Protein AF-A0A820QTC3-F1 (afdb_monomer)

Solvent-accessible surface area (backbone atoms only — not comparable to full-atom values): 5188 Å² total; per-residue (Å²): 136,94,80,81,74,86,82,81,67,90,65,53,75,75,52,48,52,53,50,49,54,51,51,52,51,50,52,51,54,51,52,58,58,68,71,48,88,80,76,59,65,69,60,53,50,52,53,51,51,53,50,49,65,72,46,39,80,77,31,71,89,79,24,90,49,87,55,54,57,41,92,80,69,81,38,63,66,50,82,75,110

Foldseek 3Di:
DDDDDDPPDPDDPVRVVVVVVVVVVVVVVVVVVVPDDDDDPVVVVVVVVVVCVVCQCVDCVNHADVVGDCVVVVDCVVVVD

Structure (mmCIF, N/CA/C/O backbone):
data_AF-A0A820QTC3-F1
#
_entry.id   AF-A0A820QTC3-F1
#
loop_
_atom_site.group_PDB
_atom_site.id
_atom_site.type_symbol
_atom_site.label_atom_id
_atom_site.label_alt_id
_atom_site.label_comp_id
_atom_site.label_asym_id
_atom_site.label_entity_id
_atom_site.label_seq_id
_atom_site.pdbx_PDB_ins_code
_atom_site.Cartn_x
_atom_site.Cartn_y
_atom_site.Cartn_z
_atom_site.occupancy
_atom_site.B_iso_or_equiv
_atom_site.auth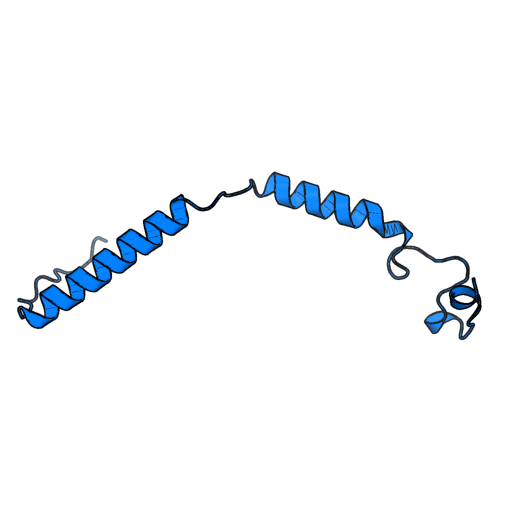_seq_id
_atom_site.auth_comp_id
_atom_site.auth_asym_id
_atom_site.auth_atom_id
_atom_site.pdbx_PDB_model_num
ATOM 1 N N . SER A 1 1 ? -22.292 27.010 19.923 1.00 40.78 1 SER A N 1
ATOM 2 C CA . SER A 1 1 ? -23.643 26.659 19.439 1.00 40.78 1 SER A CA 1
ATOM 3 C C . SER A 1 1 ? -23.913 25.202 19.783 1.00 40.78 1 SER A C 1
ATOM 5 O O . SER A 1 1 ? -23.642 24.309 18.995 1.00 40.78 1 SER A O 1
ATOM 7 N N . HIS A 1 2 ? -24.362 24.956 21.015 1.00 43.53 2 HIS A N 1
ATOM 8 C CA . HIS A 1 2 ? -24.783 23.633 21.467 1.00 43.53 2 HIS A CA 1
ATOM 9 C C . HIS A 1 2 ? -26.208 23.386 20.969 1.00 43.53 2 HIS A C 1
ATOM 11 O O . HIS A 1 2 ? -27.147 23.982 21.486 1.00 43.53 2 HIS A O 1
ATOM 17 N N . SER A 1 3 ? -26.374 22.539 19.957 1.00 49.06 3 SER A N 1
ATOM 18 C CA . SER A 1 3 ? -27.686 21.995 19.605 1.00 49.06 3 SER A CA 1
ATOM 19 C C . SER A 1 3 ? -27.542 20.527 19.229 1.00 49.06 3 SER A C 1
ATOM 21 O O . SER A 1 3 ? -27.322 20.164 18.075 1.00 49.06 3 SER A O 1
ATOM 23 N N . SER A 1 4 ? -27.680 19.657 20.215 1.00 46.94 4 SER A N 1
ATOM 24 C CA . SER A 1 4 ? -28.107 18.288 19.955 1.00 46.94 4 SER A CA 1
ATOM 25 C C . SER A 1 4 ? -29.349 18.092 20.796 1.00 46.94 4 SER A C 1
ATOM 27 O O . SER A 1 4 ? -29.297 18.006 22.018 1.00 46.94 4 SER A O 1
ATOM 29 N N . LEU A 1 5 ? -30.471 18.236 20.095 1.00 49.78 5 LEU A N 1
ATOM 30 C CA . LEU A 1 5 ? -31.815 18.233 20.625 1.00 49.78 5 LEU A CA 1
ATOM 31 C C . LEU A 1 5 ? -32.070 16.958 21.428 1.00 49.78 5 LEU A C 1
ATOM 33 O O . LEU A 1 5 ? -31.782 15.855 20.966 1.00 49.78 5 LEU A O 1
ATOM 37 N N . ASN A 1 6 ? -32.675 17.167 22.594 1.00 48.16 6 ASN A N 1
ATOM 38 C CA . ASN A 1 6 ? -33.535 16.247 23.325 1.00 48.16 6 ASN A CA 1
ATOM 39 C C . ASN A 1 6 ? -34.118 15.149 22.421 1.00 48.16 6 ASN A C 1
ATOM 41 O O . ASN A 1 6 ? -35.075 15.388 21.685 1.00 48.16 6 ASN A O 1
ATOM 45 N N . ARG A 1 7 ? -33.562 13.937 22.500 1.00 52.41 7 ARG A N 1
ATOM 46 C CA . ARG A 1 7 ? -34.180 12.724 21.953 1.00 52.41 7 ARG A CA 1
ATOM 47 C C . ARG A 1 7 ? -34.710 11.867 23.101 1.00 52.41 7 ARG A C 1
ATOM 49 O O . ARG A 1 7 ? -34.399 10.693 23.214 1.00 52.41 7 ARG A O 1
ATOM 56 N N . THR A 1 8 ? -35.496 12.477 23.978 1.00 49.81 8 THR A N 1
ATOM 57 C CA . THR A 1 8 ? -36.390 11.761 24.894 1.00 49.81 8 THR A CA 1
ATOM 58 C C . THR A 1 8 ? -37.790 11.777 24.290 1.00 49.81 8 THR A C 1
ATOM 60 O O . THR A 1 8 ? -38.717 12.392 24.809 1.00 49.81 8 THR A O 1
ATOM 63 N N . ALA A 1 9 ? -37.930 11.137 23.127 1.00 53.16 9 ALA A N 1
ATOM 64 C CA . ALA A 1 9 ? -39.230 10.635 22.711 1.00 53.16 9 ALA A CA 1
ATOM 65 C C . ALA A 1 9 ? -39.496 9.391 23.564 1.00 53.16 9 ALA A C 1
ATOM 67 O O . ALA A 1 9 ? -38.593 8.582 23.749 1.00 53.16 9 ALA A O 1
ATOM 68 N N . ILE A 1 10 ? -40.688 9.278 24.139 1.00 58.56 10 ILE A N 1
ATOM 69 C CA . ILE A 1 10 ? -41.122 8.100 24.895 1.00 58.56 10 ILE A CA 1
ATOM 70 C C . ILE A 1 10 ? -41.086 6.912 23.920 1.00 58.56 10 ILE A C 1
ATOM 72 O O . ILE A 1 10 ? -41.931 6.830 23.030 1.00 58.56 10 ILE A O 1
ATOM 76 N N . LEU A 1 11 ? -40.059 6.066 24.025 1.00 56.28 11 LEU A N 1
ATOM 77 C CA . LEU A 1 11 ? -39.868 4.900 23.163 1.00 56.28 11 LEU A CA 1
ATOM 78 C C . LEU A 1 11 ? -40.795 3.783 23.657 1.00 56.28 11 LEU A C 1
ATOM 80 O O . LEU A 1 11 ? -40.911 3.539 24.856 1.00 56.28 11 LEU A O 1
ATOM 84 N N . SER A 1 12 ? -41.493 3.133 22.730 1.00 65.12 12 SER A N 1
ATOM 85 C CA . SER A 1 12 ? -42.211 1.885 23.006 1.00 65.12 12 SER A CA 1
ATOM 86 C C . SER A 1 12 ? -41.202 0.803 23.425 1.00 65.12 12 SER A C 1
ATOM 88 O O . SER A 1 12 ? -40.084 0.810 22.916 1.00 65.12 12 SER A O 1
ATOM 90 N N . GLU A 1 13 ? -41.579 -0.155 24.282 1.00 61.91 13 GLU A N 1
ATOM 91 C CA . GLU A 1 13 ? -40.707 -1.282 24.694 1.00 61.91 13 GLU A CA 1
ATOM 92 C C . GLU A 1 13 ? -40.064 -2.021 23.494 1.00 61.91 13 GLU A C 1
ATOM 94 O O . GLU A 1 13 ? -38.938 -2.516 23.579 1.00 61.91 13 GLU A O 1
ATOM 99 N N . GLY A 1 14 ? -40.742 -2.057 22.339 1.00 65.31 14 GLY A N 1
ATOM 100 C CA . GLY A 1 14 ? -40.210 -2.635 21.096 1.00 65.31 14 GLY A CA 1
ATOM 101 C C . GLY A 1 14 ? -39.132 -1.796 20.389 1.00 65.31 14 GLY A C 1
ATOM 102 O O . GLY A 1 14 ? -38.344 -2.332 19.619 1.00 65.31 14 GLY A O 1
ATOM 103 N N . ASP A 1 15 ? -39.081 -0.490 20.644 1.00 73.19 15 ASP A N 1
ATOM 104 C CA . ASP A 1 15 ? -38.076 0.441 20.104 1.00 73.19 15 ASP A CA 1
ATOM 105 C C . ASP A 1 15 ? -36.862 0.537 21.051 1.00 73.19 15 ASP A C 1
ATOM 107 O O . ASP A 1 15 ? -35.714 0.626 20.620 1.00 73.19 15 ASP A O 1
ATOM 111 N N . GLU A 1 16 ? -37.098 0.400 22.361 1.00 82.00 16 GLU A N 1
ATOM 112 C CA . GLU A 1 16 ? -36.039 0.307 23.372 1.00 82.00 16 GLU A CA 1
ATOM 113 C C . GLU A 1 16 ? -35.192 -0.963 23.205 1.00 82.00 16 GLU A C 1
ATOM 115 O O . GLU A 1 16 ? -33.964 -0.896 23.211 1.00 82.00 16 GLU A O 1
ATOM 120 N N . THR A 1 17 ? -35.831 -2.113 22.980 1.00 90.06 17 THR A N 1
ATOM 121 C CA . THR A 1 17 ? -35.134 -3.387 22.720 1.00 90.06 17 THR A CA 1
ATOM 122 C C . THR A 1 17 ? -34.277 -3.328 21.454 1.00 90.06 17 THR A C 1
ATOM 124 O O . THR A 1 17 ? -33.103 -3.694 21.488 1.00 90.06 17 THR A O 1
ATOM 127 N N . ALA A 1 18 ? -34.807 -2.767 20.364 1.00 91.38 18 ALA A N 1
ATOM 128 C CA . ALA A 1 18 ? -34.055 -2.577 19.126 1.00 91.38 18 ALA A CA 1
ATOM 129 C C . ALA A 1 18 ? -32.860 -1.619 19.292 1.00 91.38 18 ALA A C 1
ATOM 131 O O . ALA A 1 18 ? -31.801 -1.835 18.697 1.00 91.38 18 ALA A O 1
ATOM 132 N N . LEU A 1 19 ? -33.006 -0.564 20.101 1.00 94.81 19 LEU A N 1
ATOM 133 C CA . LEU A 1 19 ? -31.913 0.353 20.424 1.00 94.81 19 LEU A CA 1
ATOM 134 C C . LEU A 1 19 ? -30.827 -0.334 21.263 1.00 94.81 19 LEU A C 1
ATOM 136 O O . LEU A 1 19 ? -29.639 -0.143 21.000 1.00 94.81 19 LEU A O 1
ATOM 140 N N . ILE A 1 20 ? -31.219 -1.145 22.248 1.00 95.50 20 ILE A N 1
ATOM 141 C CA . ILE A 1 20 ? -30.286 -1.930 23.066 1.00 95.50 20 ILE A CA 1
ATOM 142 C C . ILE A 1 20 ? -29.482 -2.885 22.179 1.00 95.50 20 ILE A C 1
ATOM 144 O O . ILE A 1 20 ? -28.255 -2.900 22.271 1.00 95.50 20 ILE A O 1
ATOM 148 N N . ASP A 1 21 ? -30.134 -3.610 21.271 1.00 95.25 21 ASP A N 1
ATOM 149 C CA . ASP A 1 21 ? -29.462 -4.548 20.365 1.00 95.25 21 ASP A CA 1
ATOM 150 C C . ASP A 1 21 ? -28.451 -3.853 19.439 1.00 95.25 21 ASP A C 1
ATOM 152 O O . ASP A 1 21 ? -27.362 -4.382 19.188 1.00 95.25 21 ASP A O 1
ATOM 156 N N . GLN A 1 22 ? -28.776 -2.645 18.962 1.00 96.25 22 GLN A N 1
ATOM 157 C CA . GLN A 1 22 ? -27.856 -1.816 18.175 1.00 96.25 22 GLN A CA 1
ATOM 158 C C . GLN A 1 22 ? -26.642 -1.373 18.997 1.00 96.25 22 GLN A C 1
ATOM 160 O O . GLN A 1 22 ? -25.514 -1.440 18.512 1.00 96.25 22 GLN A O 1
ATOM 165 N N . LEU A 1 23 ? -26.853 -0.941 20.242 1.00 97.50 23 LEU A N 1
ATOM 166 C CA . LEU A 1 23 ? -25.766 -0.529 21.130 1.00 97.50 23 LEU A CA 1
ATOM 167 C C . LEU A 1 23 ? -24.858 -1.706 21.493 1.00 97.50 23 LEU A C 1
ATOM 169 O O . LEU A 1 23 ? -23.641 -1.540 21.520 1.00 97.50 23 LEU A O 1
ATOM 173 N N . VAL A 1 24 ? -25.422 -2.891 21.732 1.00 97.75 24 VAL A N 1
ATOM 174 C CA . VAL A 1 24 ? -24.647 -4.118 21.969 1.00 97.75 24 VAL A CA 1
ATOM 175 C C . VAL A 1 24 ? -23.793 -4.452 20.747 1.00 97.75 24 VAL A C 1
ATOM 177 O O . VAL A 1 24 ? -22.590 -4.667 20.893 1.00 97.75 24 VAL A O 1
ATOM 180 N N . HIS A 1 25 ? -24.371 -4.397 19.543 1.00 97.69 25 HIS A N 1
ATOM 181 C CA . HIS A 1 25 ? -23.616 -4.589 18.302 1.00 97.69 25 HIS A CA 1
ATOM 182 C C . HIS A 1 25 ? -22.488 -3.568 18.134 1.00 97.69 25 HIS A C 1
ATOM 184 O O . HIS A 1 25 ? -21.379 -3.949 17.763 1.00 97.69 25 HIS A O 1
ATOM 190 N N . GLU A 1 26 ? -22.737 -2.288 18.420 1.00 97.94 26 GLU A N 1
ATOM 191 C CA . GLU A 1 26 ? -21.713 -1.244 18.317 1.00 97.94 26 GLU A CA 1
ATOM 192 C C . GLU A 1 26 ? -20.593 -1.459 19.344 1.00 97.94 26 GLU A C 1
ATOM 194 O O . GLU A 1 26 ? -19.413 -1.362 19.008 1.00 97.94 26 GLU A O 1
ATOM 199 N N . ILE A 1 27 ? -20.933 -1.822 20.584 1.00 98.19 27 ILE A N 1
ATOM 200 C CA . ILE A 1 27 ? -19.950 -2.155 21.623 1.00 98.19 27 ILE A CA 1
ATOM 201 C C . ILE A 1 27 ? -19.072 -3.319 21.168 1.00 98.19 27 ILE A C 1
ATOM 203 O O . ILE A 1 27 ? -17.845 -3.244 21.276 1.00 98.19 27 ILE A O 1
ATOM 207 N N . ASP A 1 28 ? -19.679 -4.384 20.651 1.00 98.00 28 ASP A N 1
ATOM 208 C CA . ASP A 1 28 ? -18.935 -5.549 20.195 1.00 98.00 28 ASP A CA 1
ATOM 209 C C . ASP A 1 28 ? -18.078 -5.209 18.973 1.00 98.00 28 ASP A C 1
ATOM 211 O O . ASP A 1 28 ? -16.898 -5.562 18.941 1.00 98.00 28 ASP A O 1
ATOM 215 N N . PHE A 1 29 ? -18.591 -4.441 18.012 1.00 97.44 29 PHE A N 1
ATOM 216 C CA . PHE A 1 29 ? -17.815 -3.950 16.872 1.00 97.44 29 PHE A CA 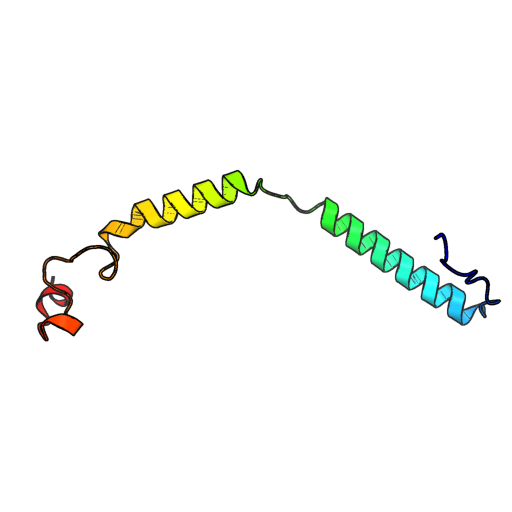1
ATOM 217 C C . PHE A 1 29 ? -16.591 -3.128 17.308 1.00 97.44 29 PHE A C 1
ATOM 219 O O . PHE A 1 29 ? -15.481 -3.341 16.808 1.00 97.44 29 PHE A O 1
ATOM 226 N N . LEU A 1 30 ? -16.761 -2.216 18.267 1.00 97.25 30 LEU A N 1
ATOM 227 C CA . LEU A 1 30 ? -15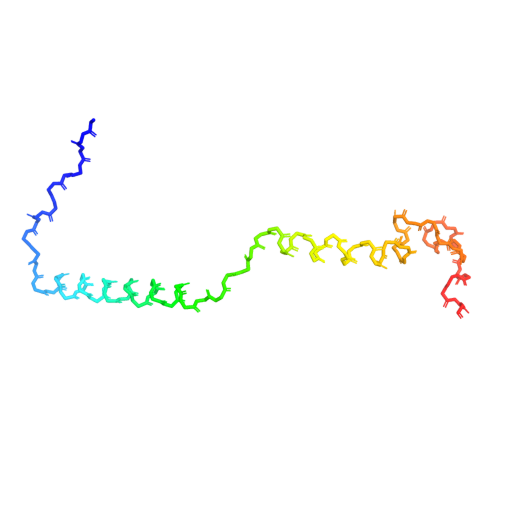.675 -1.389 18.790 1.00 97.25 30 LEU A CA 1
ATOM 228 C C . LEU A 1 30 ? -14.634 -2.215 19.553 1.00 97.25 30 LEU A C 1
ATOM 230 O O . LEU A 1 30 ? -13.438 -1.993 19.351 1.00 97.25 30 LEU A O 1
ATOM 234 N N . LYS A 1 31 ? -15.051 -3.202 20.357 1.00 97.38 31 LYS A N 1
ATOM 235 C CA . LYS A 1 31 ? -14.129 -4.149 21.013 1.00 97.38 31 LYS A CA 1
ATOM 236 C C . LYS A 1 31 ? -13.270 -4.882 19.983 1.00 97.38 31 LYS A C 1
ATOM 238 O O . LYS A 1 31 ? -12.045 -4.818 20.056 1.00 97.38 31 LYS A O 1
ATOM 243 N N . HIS A 1 32 ? -13.894 -5.450 18.947 1.00 96.81 32 HIS A N 1
ATOM 244 C CA . HIS A 1 32 ? -13.169 -6.129 17.869 1.00 96.81 32 HIS A CA 1
ATOM 245 C C . HIS A 1 32 ? -12.182 -5.205 17.145 1.00 96.81 32 HIS A C 1
ATOM 247 O O . HIS A 1 32 ? -11.130 -5.656 16.695 1.00 96.81 32 HIS A O 1
ATOM 253 N N . ARG A 1 33 ? -12.499 -3.912 16.997 1.00 94.31 33 ARG A N 1
ATOM 254 C CA . ARG A 1 33 ? -11.584 -2.937 16.382 1.00 94.31 33 ARG A CA 1
ATOM 255 C C . ARG A 1 33 ? -10.363 -2.648 17.246 1.00 94.31 33 ARG A C 1
ATOM 257 O O . ARG A 1 33 ? -9.287 -2.468 16.684 1.00 94.31 33 ARG A O 1
ATOM 264 N N . ILE A 1 34 ? -10.529 -2.593 18.564 1.00 95.06 34 ILE A N 1
ATOM 265 C CA . ILE A 1 34 ? -9.430 -2.367 19.511 1.00 95.06 34 ILE A CA 1
ATOM 266 C C . ILE A 1 34 ? -8.486 -3.574 19.539 1.00 95.06 34 ILE A C 1
ATOM 268 O O . ILE A 1 34 ? -7.271 -3.390 19.577 1.00 95.06 34 ILE A O 1
ATOM 272 N N . ASP A 1 35 ? -9.027 -4.789 19.439 1.00 95.81 35 ASP A N 1
ATOM 273 C CA . ASP A 1 35 ? -8.237 -6.025 19.452 1.00 95.81 35 ASP A CA 1
ATOM 274 C C . ASP A 1 35 ? -7.373 -6.214 18.192 1.00 95.81 35 ASP A C 1
ATOM 276 O O . ASP A 1 35 ? -6.428 -7.009 18.180 1.00 95.81 35 ASP A O 1
ATOM 280 N N . ARG A 1 36 ? -7.654 -5.479 17.106 1.00 93.19 36 ARG A N 1
ATOM 281 C CA . ARG A 1 36 ? -6.835 -5.550 15.892 1.00 93.19 36 ARG A CA 1
ATOM 282 C C . ARG A 1 36 ? -5.462 -4.936 16.133 1.00 93.19 36 ARG A C 1
ATOM 284 O O . ARG A 1 36 ? -5.317 -3.769 16.489 1.00 93.19 36 ARG A O 1
ATOM 291 N N . ARG A 1 37 ? -4.421 -5.704 15.807 1.00 91.69 37 ARG A N 1
ATOM 292 C CA . ARG A 1 37 ? -3.047 -5.200 15.792 1.00 91.69 37 ARG A CA 1
ATOM 293 C C . ARG A 1 37 ? -2.899 -4.109 14.728 1.00 91.69 37 ARG A C 1
ATOM 295 O O . ARG A 1 37 ? -2.948 -4.389 13.534 1.00 91.69 37 ARG A O 1
ATOM 302 N N . CYS A 1 38 ? -2.632 -2.885 15.165 1.00 88.44 38 CYS A N 1
ATOM 303 C CA . CYS A 1 38 ? -2.278 -1.775 14.285 1.00 88.44 38 CYS A CA 1
ATOM 304 C C . CYS A 1 38 ? -0.753 -1.678 14.134 1.00 88.44 38 CYS A C 1
ATOM 306 O O . CYS A 1 38 ? -0.016 -1.668 15.123 1.00 88.44 38 CYS A O 1
ATOM 308 N N . LEU A 1 39 ? -0.267 -1.593 12.894 1.00 93.12 39 LEU A N 1
ATOM 309 C CA . LEU A 1 39 ? 1.124 -1.239 12.603 1.00 93.12 39 LEU A CA 1
ATOM 310 C C . LEU A 1 39 ? 1.249 0.282 12.486 1.00 93.12 39 LEU A C 1
ATOM 312 O O . LEU A 1 39 ? 0.325 0.958 12.036 1.00 93.12 39 LEU A O 1
ATOM 316 N N . LYS A 1 40 ? 2.404 0.833 12.875 1.00 97.31 40 LYS A N 1
ATOM 317 C CA . LYS A 1 40 ? 2.689 2.257 12.654 1.00 97.31 40 LYS A CA 1
ATOM 318 C C . LYS A 1 40 ? 2.751 2.520 11.153 1.00 97.31 40 LYS A C 1
ATOM 320 O O . LYS A 1 40 ? 3.482 1.819 10.457 1.00 97.31 40 LYS A O 1
ATOM 325 N N . THR A 1 41 ? 2.074 3.563 10.681 1.00 97.25 41 THR A N 1
ATOM 326 C CA . THR A 1 41 ? 2.108 3.966 9.267 1.00 97.25 41 THR A CA 1
ATOM 327 C C . THR A 1 41 ? 3.535 4.129 8.762 1.00 97.25 41 THR A C 1
ATOM 329 O O . THR A 1 41 ? 3.847 3.632 7.692 1.00 97.25 41 THR A O 1
ATOM 332 N N . SER A 1 42 ? 4.437 4.703 9.568 1.00 97.75 42 SER A N 1
ATOM 333 C CA . SER A 1 42 ? 5.854 4.820 9.203 1.00 97.75 42 SER A CA 1
ATOM 334 C C . SER A 1 42 ? 6.506 3.468 8.896 1.00 97.75 42 SER A C 1
ATOM 336 O O . SER A 1 42 ? 7.234 3.359 7.921 1.00 97.75 42 SER A O 1
ATOM 338 N N . LYS A 1 43 ? 6.187 2.413 9.660 1.00 97.38 43 LYS A N 1
ATOM 339 C CA . LYS A 1 43 ? 6.702 1.057 9.418 1.00 97.38 43 LYS A CA 1
ATOM 340 C C . LYS A 1 43 ? 6.122 0.416 8.170 1.00 97.38 43 LYS A C 1
ATOM 342 O O . LYS A 1 43 ? 6.842 -0.279 7.463 1.00 97.38 43 LYS A O 1
ATOM 347 N N . VAL A 1 44 ? 4.846 0.665 7.892 1.00 97.31 44 VAL A N 1
ATOM 348 C CA . VAL A 1 44 ? 4.238 0.235 6.631 1.00 97.31 44 VAL A CA 1
ATOM 349 C C . VAL A 1 44 ? 4.927 0.949 5.467 1.00 97.31 44 VAL A C 1
ATOM 351 O O . VAL A 1 44 ? 5.401 0.284 4.558 1.00 97.31 44 VAL A O 1
ATOM 354 N N . CYS A 1 45 ? 5.080 2.272 5.529 1.00 98.19 45 CYS A N 1
ATOM 355 C CA . CYS A 1 45 ? 5.758 3.051 4.493 1.00 98.19 45 CYS A CA 1
ATOM 356 C C . CYS A 1 45 ? 7.202 2.587 4.258 1.00 98.19 45 CYS A C 1
ATOM 358 O O . CYS A 1 45 ? 7.565 2.352 3.113 1.00 98.19 45 CYS A O 1
ATOM 360 N N . GLU A 1 46 ? 7.996 2.392 5.318 1.00 97.81 46 GLU A N 1
ATOM 361 C CA . GLU A 1 46 ? 9.361 1.849 5.223 1.00 97.81 46 GLU A CA 1
ATOM 362 C C . GLU A 1 46 ? 9.378 0.492 4.496 1.00 97.81 46 GLU A C 1
ATOM 364 O O . GLU A 1 46 ? 10.183 0.286 3.591 1.00 97.81 46 GLU A O 1
ATOM 369 N N . SER A 1 47 ? 8.455 -0.416 4.840 1.00 97.56 47 SER A N 1
ATOM 370 C CA . SER A 1 47 ? 8.350 -1.726 4.188 1.00 97.56 47 SER A CA 1
ATOM 371 C C . SER A 1 47 ? 7.976 -1.624 2.710 1.00 97.56 47 SER A C 1
ATOM 373 O O . SER A 1 47 ? 8.481 -2.405 1.910 1.00 97.56 47 SER A O 1
ATOM 375 N N . TYR A 1 48 ? 7.085 -0.699 2.346 1.00 97.88 48 TYR A N 1
ATOM 376 C CA . TYR A 1 48 ? 6.692 -0.482 0.954 1.00 97.88 48 TYR A CA 1
ATOM 377 C C . TYR A 1 48 ? 7.848 0.093 0.134 1.00 97.88 48 TYR A C 1
ATOM 379 O O . TYR A 1 48 ? 8.125 -0.409 -0.949 1.00 97.88 48 TYR A O 1
ATOM 387 N N . VAL A 1 49 ? 8.544 1.106 0.657 1.00 97.62 49 VAL A N 1
ATOM 388 C CA . VAL A 1 49 ? 9.712 1.696 -0.015 1.00 97.62 49 VAL A CA 1
ATOM 389 C C . VAL A 1 49 ? 10.778 0.630 -0.248 1.00 97.62 49 VAL A C 1
ATOM 391 O O . VAL A 1 49 ? 11.180 0.425 -1.387 1.00 97.62 49 VAL A O 1
ATOM 394 N N . SER A 1 50 ? 11.143 -0.120 0.796 1.00 97.94 50 SER A N 1
ATOM 395 C CA . SER A 1 50 ? 12.137 -1.192 0.684 1.00 97.94 50 SER A CA 1
ATOM 396 C C . SER A 1 50 ? 11.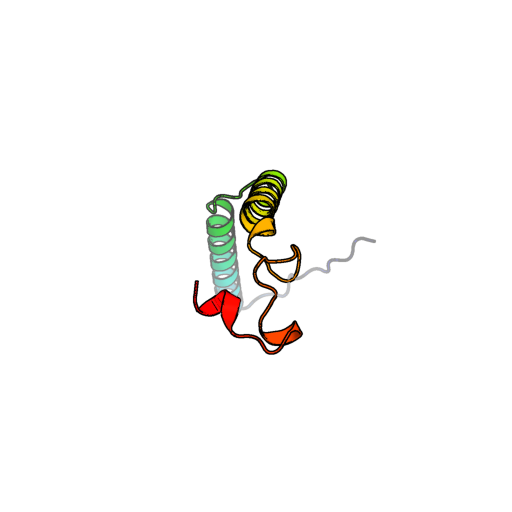735 -2.265 -0.330 1.00 97.94 50 SER A C 1
ATOM 398 O O . SER A 1 50 ? 12.597 -2.766 -1.047 1.00 97.94 50 SER A O 1
ATOM 400 N N . TYR A 1 51 ? 10.446 -2.611 -0.410 1.00 97.31 51 TYR A N 1
ATOM 401 C CA . TYR A 1 51 ? 9.946 -3.553 -1.409 1.00 97.31 51 TYR A CA 1
ATOM 402 C C . TYR A 1 51 ? 10.166 -3.028 -2.833 1.00 97.31 51 TYR A C 1
ATOM 404 O O . TYR A 1 51 ? 10.711 -3.743 -3.665 1.00 97.31 51 TYR A O 1
ATOM 412 N N . PHE A 1 52 ? 9.792 -1.780 -3.117 1.00 96.50 52 PHE A N 1
ATOM 413 C CA . PHE A 1 52 ? 9.963 -1.223 -4.460 1.00 96.50 52 PHE A CA 1
ATOM 414 C C . PHE A 1 52 ? 11.430 -1.004 -4.827 1.00 96.50 52 PHE A C 1
ATOM 416 O O . PHE A 1 52 ? 11.804 -1.293 -5.956 1.00 96.50 52 PHE A O 1
ATOM 423 N N . GLU A 1 53 ? 12.271 -0.565 -3.890 1.00 95.75 53 GLU A N 1
ATOM 424 C CA . GLU A 1 53 ? 13.714 -0.423 -4.125 1.00 95.75 53 GLU A CA 1
ATOM 425 C C . GLU A 1 53 ? 14.369 -1.763 -4.473 1.00 95.75 53 GLU A C 1
ATOM 427 O O . GLU A 1 53 ? 15.183 -1.823 -5.390 1.00 95.75 53 GLU A O 1
ATOM 432 N N . GLN A 1 54 ? 13.974 -2.846 -3.796 1.00 96.50 54 GLN A N 1
ATOM 433 C CA . GLN A 1 54 ? 14.501 -4.185 -4.058 1.00 96.50 54 GLN A CA 1
ATOM 434 C C . GLN A 1 54 ? 14.196 -4.677 -5.482 1.00 96.50 54 GLN A C 1
ATOM 436 O O . GLN A 1 54 ? 15.000 -5.412 -6.049 1.00 96.50 54 GLN A O 1
ATOM 441 N N . TYR A 1 55 ? 13.042 -4.312 -6.047 1.00 94.25 55 TYR A N 1
ATOM 442 C CA . TYR A 1 55 ? 12.606 -4.806 -7.357 1.00 94.25 55 TYR A CA 1
ATOM 443 C C . TYR A 1 55 ? 12.728 -3.780 -8.492 1.00 94.25 55 TYR A C 1
ATOM 445 O O . TYR A 1 55 ? 12.440 -4.115 -9.638 1.00 94.25 55 TYR A O 1
ATOM 453 N N . ALA A 1 56 ? 13.186 -2.558 -8.206 1.00 94.19 56 ALA A N 1
ATOM 454 C CA . ALA A 1 56 ? 13.264 -1.477 -9.187 1.00 94.19 56 ALA A CA 1
ATOM 455 C C . ALA A 1 56 ? 14.179 -1.802 -10.382 1.00 94.19 56 ALA A C 1
ATOM 457 O O . ALA A 1 56 ? 13.893 -1.383 -11.502 1.00 94.19 56 ALA A O 1
ATOM 458 N N . GLU A 1 57 ? 15.257 -2.565 -10.172 1.00 91.19 57 GLU A N 1
ATOM 459 C CA . GLU A 1 57 ? 16.175 -2.965 -11.251 1.00 91.19 57 GLU A CA 1
ATOM 460 C C . GLU A 1 57 ? 15.5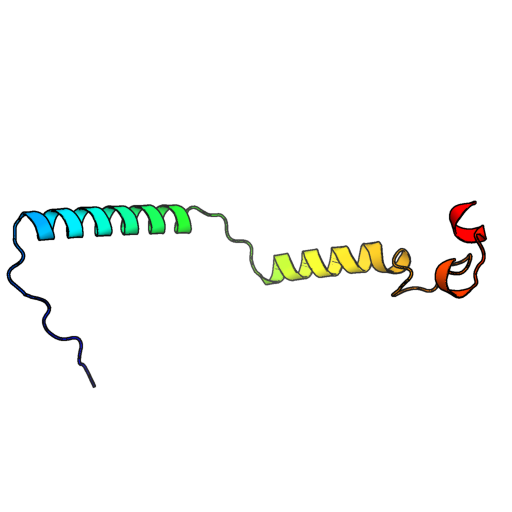65 -3.998 -12.211 1.00 91.19 57 GLU A C 1
ATOM 462 O O . GLU A 1 57 ? 15.987 -4.101 -13.360 1.00 91.19 57 GLU A O 1
ATOM 467 N N . PHE A 1 58 ? 14.540 -4.725 -11.760 1.00 89.38 58 PHE A N 1
ATOM 468 C CA . PHE A 1 58 ? 13.833 -5.736 -12.548 1.00 89.38 58 PHE A CA 1
ATOM 469 C C . PHE A 1 58 ? 12.565 -5.198 -13.210 1.00 89.38 58 PHE A C 1
ATOM 471 O O . PHE A 1 58 ? 11.884 -5.951 -13.903 1.00 89.38 58 PHE A O 1
ATOM 478 N N . ASP A 1 59 ? 12.220 -3.929 -12.986 1.00 91.19 59 ASP A N 1
ATOM 479 C CA . ASP A 1 59 ? 11.076 -3.281 -13.617 1.00 91.19 59 ASP A CA 1
ATOM 480 C C . ASP A 1 59 ? 11.511 -2.641 -14.949 1.00 91.19 59 ASP A C 1
ATOM 482 O O . ASP A 1 59 ? 12.188 -1.607 -14.928 1.00 91.19 59 ASP A O 1
ATOM 486 N N . PRO A 1 60 ? 11.099 -3.183 -16.115 1.00 87.81 60 PRO A N 1
ATOM 487 C CA . PRO A 1 60 ? 11.489 -2.653 -17.422 1.00 87.81 60 PRO A CA 1
ATOM 488 C C . PRO A 1 60 ? 10.925 -1.257 -17.726 1.00 87.81 60 PRO A C 1
ATOM 490 O O . PRO A 1 60 ? 11.319 -0.646 -18.719 1.00 87.81 60 PRO A O 1
ATOM 493 N N . PHE A 1 61 ? 9.968 -0.761 -16.930 1.00 88.00 61 PHE A N 1
ATOM 494 C CA . PHE A 1 61 ? 9.455 0.606 -17.037 1.00 88.00 61 PHE A CA 1
ATOM 495 C C . PHE A 1 61 ? 10.308 1.617 -16.269 1.00 88.00 61 PHE A C 1
ATOM 497 O O . PHE A 1 61 ? 10.316 2.795 -16.628 1.00 88.00 61 PHE A O 1
ATOM 504 N N . LEU A 1 62 ? 11.000 1.181 -15.214 1.00 89.69 62 LEU A N 1
ATOM 505 C CA . LEU A 1 62 ? 11.844 2.043 -14.381 1.00 89.69 62 LEU A CA 1
ATOM 506 C C . LEU A 1 62 ? 13.314 1.965 -14.787 1.00 89.69 62 LEU A C 1
ATOM 508 O O . LEU A 1 62 ? 13.999 2.987 -14.822 1.00 89.69 62 LEU A O 1
ATOM 512 N N . THR A 1 63 ? 13.783 0.763 -15.112 1.00 87.88 63 THR A N 1
ATOM 513 C CA . THR A 1 63 ? 15.175 0.476 -15.442 1.00 87.88 63 THR A CA 1
ATOM 514 C C . THR A 1 63 ? 15.260 -0.089 -16.853 1.00 87.88 63 THR A C 1
ATOM 516 O O . THR A 1 63 ? 14.517 -0.997 -17.221 1.00 87.88 63 THR A O 1
ATOM 519 N N . ALA A 1 64 ? 16.176 0.449 -17.664 1.00 84.38 64 ALA A N 1
ATOM 520 C CA . ALA A 1 64 ? 16.446 -0.116 -18.98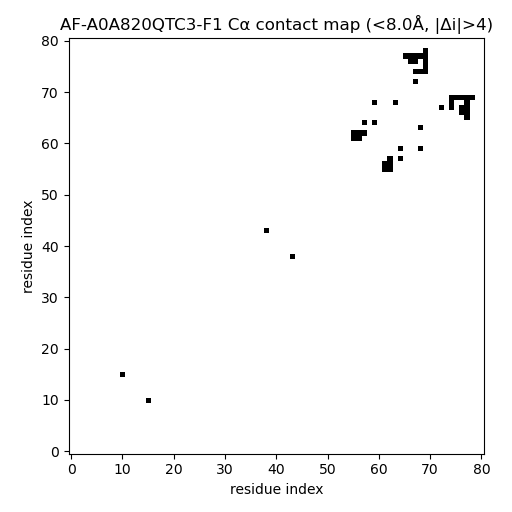0 1.00 84.38 64 ALA A CA 1
ATOM 521 C C . ALA A 1 64 ? 16.980 -1.547 -18.823 1.00 84.38 64 ALA A C 1
ATOM 523 O O . ALA A 1 64 ? 17.948 -1.776 -18.098 1.00 84.38 64 ALA A O 1
ATOM 524 N N . CYS A 1 65 ? 16.327 -2.496 -19.489 1.00 81.25 65 CYS A N 1
ATOM 525 C CA . CYS A 1 65 ? 16.725 -3.896 -19.491 1.00 81.25 65 CYS A CA 1
ATOM 526 C C . CYS A 1 65 ? 17.683 -4.175 -20.654 1.00 81.25 65 CYS A C 1
ATOM 528 O O . CYS A 1 65 ? 17.516 -3.611 -21.737 1.00 81.25 65 CYS A O 1
ATOM 530 N N . GLU A 1 66 ? 18.653 -5.057 -20.425 1.00 81.56 66 GLU A N 1
ATOM 531 C CA . GLU A 1 66 ? 19.511 -5.616 -21.466 1.00 81.56 66 GLU A CA 1
ATOM 532 C C . GLU A 1 66 ? 19.376 -7.145 -21.448 1.00 81.56 66 GLU A C 1
ATOM 534 O O . GLU A 1 66 ? 19.762 -7.760 -20.447 1.00 81.56 66 GLU A O 1
ATOM 539 N N . PRO A 1 67 ? 18.845 -7.772 -22.517 1.00 84.94 67 PRO A N 1
ATOM 540 C CA . PRO A 1 67 ? 18.414 -7.185 -23.791 1.00 84.94 67 PRO A CA 1
ATOM 541 C C . PRO A 1 67 ? 17.193 -6.267 -23.681 1.00 84.94 67 PRO A C 1
ATOM 543 O O . PRO A 1 67 ? 16.396 -6.353 -22.748 1.00 84.94 67 PRO A O 1
ATOM 546 N N . SER A 1 68 ? 17.051 -5.382 -24.666 1.00 83.56 68 SER A N 1
ATOM 547 C CA . SER A 1 68 ? 15.978 -4.389 -24.715 1.00 83.56 68 SER A CA 1
ATOM 548 C C . SER A 1 68 ? 14.580 -5.002 -24.599 1.00 83.56 68 SER A C 1
ATOM 550 O O . SER A 1 68 ? 14.325 -6.133 -25.006 1.00 83.56 68 SER A O 1
ATOM 552 N N . ASN A 1 69 ? 13.638 -4.208 -24.086 1.00 85.75 69 ASN A N 1
ATOM 553 C CA . ASN A 1 69 ? 12.240 -4.610 -23.973 1.00 85.75 69 ASN A CA 1
ATOM 554 C C . ASN A 1 69 ? 11.673 -5.030 -25.357 1.00 85.75 69 ASN A C 1
ATOM 556 O O . ASN A 1 69 ? 11.692 -4.210 -26.289 1.00 85.75 69 ASN A O 1
ATOM 560 N N . PRO A 1 70 ? 11.119 -6.252 -25.487 1.00 89.31 70 PRO A N 1
ATOM 561 C CA . PRO A 1 70 ? 10.573 -6.774 -26.739 1.00 89.31 70 PRO A CA 1
ATOM 562 C C . PRO A 1 70 ? 9.487 -5.908 -27.364 1.00 89.31 70 PRO A C 1
ATOM 564 O O . PRO A 1 70 ? 9.395 -5.810 -28.581 1.00 89.31 70 PRO A O 1
ATOM 567 N N . TRP A 1 71 ? 8.702 -5.216 -26.538 1.00 87.94 71 TRP A N 1
ATOM 568 C CA . TRP A 1 71 ? 7.620 -4.346 -27.003 1.00 87.94 71 TRP A CA 1
ATOM 569 C C . TRP A 1 71 ? 8.102 -2.989 -27.538 1.00 87.94 71 TRP A C 1
ATOM 571 O O . TRP A 1 71 ? 7.303 -2.235 -28.083 1.00 87.94 71 TRP A O 1
ATOM 581 N N . ILE A 1 72 ? 9.379 -2.644 -27.335 1.00 87.25 72 ILE A N 1
ATOM 582 C CA . ILE A 1 72 ? 9.989 -1.393 -27.823 1.00 87.25 72 ILE A CA 1
ATOM 583 C C . ILE A 1 72 ? 10.802 -1.650 -29.092 1.00 87.25 72 ILE A C 1
ATOM 585 O O . ILE A 1 72 ? 10.840 -0.807 -29.984 1.00 87.25 72 ILE A O 1
ATOM 589 N N . THR A 1 73 ? 11.484 -2.793 -29.146 1.00 88.19 73 THR A N 1
ATOM 590 C CA . THR A 1 73 ? 12.464 -3.105 -30.197 1.00 88.19 73 THR A CA 1
ATOM 5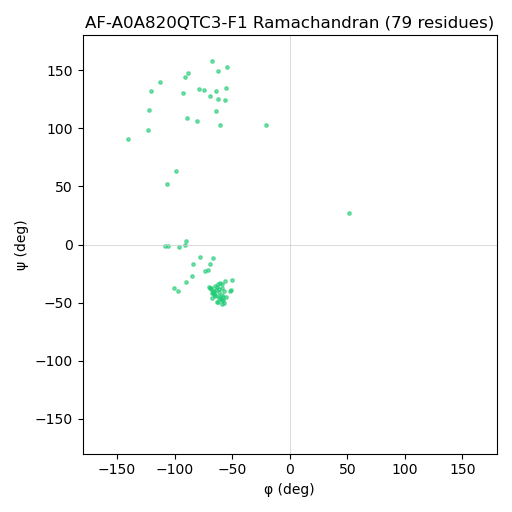91 C C . THR A 1 73 ? 11.989 -4.162 -31.190 1.00 88.19 73 THR A C 1
ATOM 593 O O . THR A 1 73 ? 12.722 -4.458 -32.129 1.00 88.19 73 THR A O 1
ATOM 596 N N . ASP A 1 74 ? 10.784 -4.715 -31.003 1.00 87.38 74 ASP A N 1
ATOM 597 C CA . ASP A 1 74 ? 10.222 -5.823 -31.787 1.00 87.38 74 ASP A CA 1
ATOM 598 C C . ASP A 1 74 ? 11.170 -7.045 -31.883 1.00 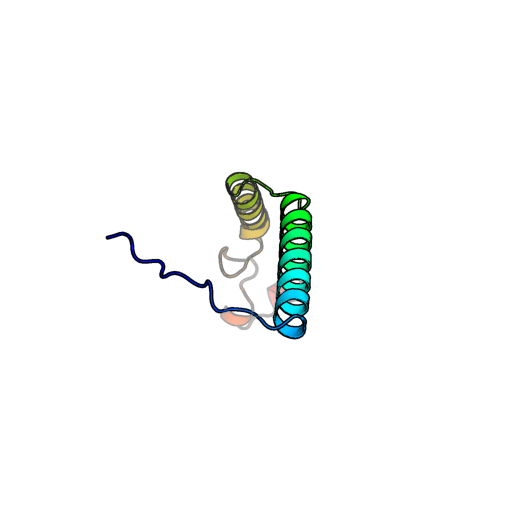87.38 74 ASP A C 1
ATOM 600 O O . ASP A 1 74 ? 11.109 -7.818 -32.840 1.00 87.38 74 ASP A O 1
ATOM 604 N N . SER A 1 75 ? 12.045 -7.231 -30.882 1.00 88.50 75 SER A N 1
ATOM 605 C CA . SER A 1 75 ? 12.970 -8.368 -30.757 1.00 88.50 75 SER A CA 1
ATOM 606 C C . SER A 1 75 ? 12.610 -9.255 -29.564 1.00 88.50 75 SER A C 1
ATOM 608 O O . SER A 1 75 ? 12.283 -8.754 -28.491 1.00 88.50 75 SER A O 1
ATOM 610 N N . THR A 1 76 ? 12.700 -10.578 -29.718 1.00 89.00 76 THR A N 1
ATOM 611 C CA . THR A 1 76 ? 12.416 -11.556 -28.652 1.00 89.00 76 THR A CA 1
ATOM 612 C C . THR A 1 76 ? 13.634 -11.925 -27.804 1.00 89.00 76 THR A C 1
ATOM 614 O O . THR A 1 76 ? 13.487 -12.712 -26.871 1.00 89.00 76 THR A O 1
ATOM 617 N N . ASP A 1 77 ? 14.800 -11.313 -28.050 1.00 88.94 77 ASP A N 1
ATOM 618 C CA . ASP A 1 77 ? 16.078 -11.649 -27.397 1.00 88.94 77 ASP A CA 1
ATOM 619 C C . ASP A 1 77 ? 15.994 -11.698 -25.859 1.00 88.94 77 ASP A C 1
ATOM 621 O O . ASP A 1 77 ? 16.580 -12.578 -25.234 1.00 88.94 77 ASP A O 1
ATOM 625 N N . LEU A 1 78 ? 15.243 -10.782 -25.231 1.00 88.25 78 LEU A N 1
ATOM 626 C CA . LEU A 1 78 ? 15.071 -10.756 -23.771 1.00 88.25 78 LEU A CA 1
ATOM 627 C C . LEU A 1 78 ? 14.336 -11.995 -23.229 1.00 88.25 78 LEU A C 1
ATOM 629 O O . LEU A 1 78 ? 14.619 -12.434 -22.120 1.00 88.25 78 LEU A O 1
ATOM 633 N N . TRP A 1 79 ? 13.362 -12.537 -23.963 1.00 88.81 79 TRP A N 1
ATOM 634 C CA . TRP A 1 79 ? 12.574 -13.696 -23.519 1.00 88.81 79 TRP A CA 1
ATOM 635 C C . TRP A 1 79 ? 13.250 -15.035 -23.808 1.00 88.81 79 TRP A C 1
ATOM 637 O O . TRP A 1 79 ? 12.835 -16.054 -23.260 1.00 88.81 79 TRP A O 1
ATOM 647 N N . GLU A 1 80 ? 14.244 -15.036 -24.691 1.00 89.75 80 GLU A N 1
ATOM 648 C CA . GLU A 1 80 ? 14.999 -16.224 -25.096 1.00 89.75 80 GLU A CA 1
ATOM 649 C C . GLU A 1 80 ? 16.251 -16.465 -24.231 1.00 89.75 80 GLU A C 1
ATOM 651 O O . GLU A 1 80 ? 16.959 -17.453 -24.442 1.00 89.75 80 GLU A O 1
ATOM 656 N N . LEU A 1 81 ? 16.499 -15.580 -23.258 1.00 81.56 81 LEU A N 1
ATOM 657 C CA . LEU A 1 81 ? 17.539 -15.674 -22.227 1.00 81.56 81 LEU A CA 1
ATOM 658 C C . LEU A 1 81 ? 17.177 -16.668 -21.116 1.00 81.56 81 LEU A C 1
ATOM 660 O O . LEU A 1 81 ? 18.085 -17.435 -20.717 1.00 81.56 81 LEU A O 1
#

Organism: NCBI:txid433720

Secondary structure (DSSP, 8-state):
------------HHHHHHHHHHHHHHHHHHHHHHHS-PPPHHHHHHHHHHHHHHHGGG-TTTS--SSPPHHHHS--TTT--

Nearest PDB structures (foldseek):
  6n9g-assembly1_A  TM=7.924E-01  e=1.230E-05  Bos taurus
  6n9g-assembly2_B  TM=7.654E-01  e=1.146E-05  Bos taurus
  7shf-assembly1_C  TM=7.918E-01  e=1.522E-05  Homo sapiens
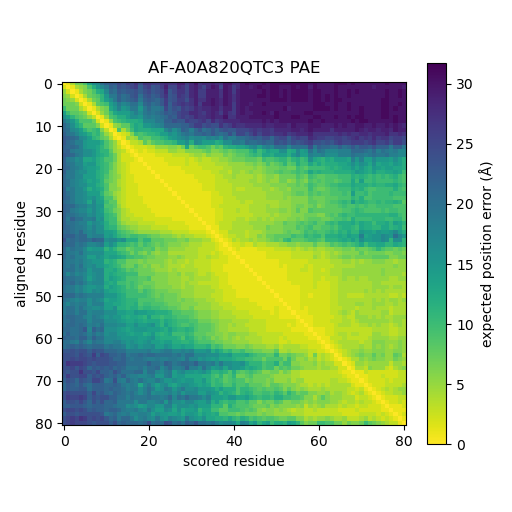  2pbi-assembly2_C  TM=7.079E-01  e=5.467E-03  Mus musculus

InterPro domains:
  IPR015898 G-protein, gamma subunit-like domain [PF00631] (21-81)
  IPR015898 G-protein, gamma subunit-like domain [SM00224] (20-81)
  IPR015898 G-protein, gamma subunit-like domain [SM01224] (16-81)
  IPR015898 G-protein, gamma subunit-like domain [cd00068] (20-75)
  IPR036284 G-protein gamma-like domain superfamily [G3DSA:4.10.260.10] (15-65)
  IPR036284 G-protein gamma-like domain superfamily [SSF48670] (20-74)
  IPR047016 Regulator of G protein signaling 6/7/9/11 [PTHR45746] (17-80)

pLDDT: mean 85.39, std 15.98, range [40.78, 98.19]

Mean predicted aligned error: 11.51 Å

Radius of gyration: 29.02 Å; Cα contacts (8 Å, |Δi|>4): 25; chains: 1; bounding box: 62×43×57 Å

Sequence (81 aa):
SHSSLNRTAILSEGDETALIDQLVHEIDFLKHRIDRRCLKTSKVCESYVSYFEQYAEFDPFLTACEPSNPWITDSTDLWEL